Protein AF-A0A7C1AT24-F1 (afdb_monomer_lite)

Sequence (71 aa):
MLKITTAKEMQQIDRITIEKYGIAGTILMERAGLAVVSRIHEIFFQNRDFQSTEHRAQSTDKRRIVVLCGG

pLDDT: mean 83.87, std 19.52, range [40.03, 98.31]

Foldseek 3Di:
DDDDDDPVVVVVVLVCCCPVVVDDVVNVVVVVVVVVVVVVCVPPPVVPPVPPPDDPDDDPPVDDDDDDDDD

Structure (mmCIF, N/CA/C/O backbone):
data_AF-A0A7C1AT24-F1
#
_entry.id   AF-A0A7C1AT24-F1
#
loop_
_atom_site.group_PDB
_atom_site.id
_atom_site.type_symbol
_atom_site.label_atom_id
_atom_site.label_alt_id
_atom_site.label_comp_id
_atom_site.label_asym_id
_atom_site.label_entity_id
_atom_site.label_seq_id
_atom_site.pdbx_PDB_ins_code
_atom_site.Cartn_x
_atom_site.Cartn_y
_atom_site.Cartn_z
_atom_site.occupancy
_atom_site.B_iso_or_equiv
_atom_site.auth_seq_id
_atom_site.auth_comp_id
_atom_site.auth_asym_id
_atom_site.auth_atom_id
_atom_site.pdbx_PDB_model_num
ATOM 1 N N . MET A 1 1 ? -3.496 22.337 0.940 1.00 68.94 1 MET A N 1
ATOM 2 C CA . MET A 1 1 ? -2.302 21.815 1.641 1.00 68.94 1 MET A CA 1
ATOM 3 C C . MET A 1 1 ? -2.601 20.384 2.069 1.00 68.94 1 MET A C 1
ATOM 5 O O . MET A 1 1 ? -3.668 20.167 2.630 1.00 68.94 1 MET A O 1
ATOM 9 N N . LEU A 1 2 ? -1.728 19.421 1.757 1.00 87.12 2 LEU A N 1
ATOM 10 C CA . LEU A 1 2 ? -1.860 18.036 2.230 1.00 87.12 2 LEU A CA 1
ATOM 11 C C . LEU A 1 2 ? -1.290 17.931 3.648 1.00 87.12 2 LEU A C 1
ATOM 13 O O . LEU A 1 2 ? 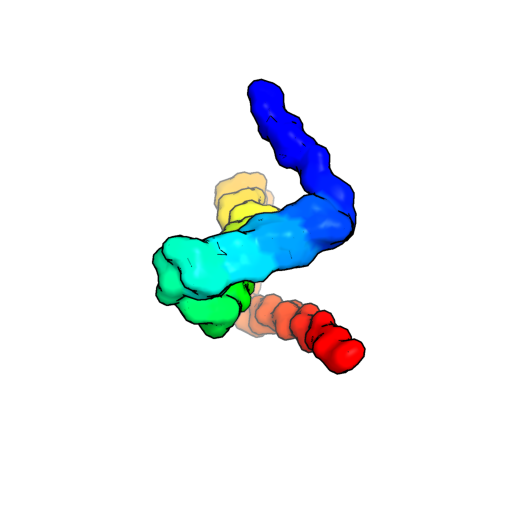-0.226 18.485 3.921 1.00 87.12 2 LEU A O 1
ATOM 17 N N . LYS A 1 3 ? -2.001 17.249 4.550 1.00 92.56 3 LYS A N 1
ATOM 18 C CA . LYS A 1 3 ? -1.488 16.962 5.895 1.00 92.56 3 LYS A CA 1
ATOM 19 C C . LYS A 1 3 ? -0.482 15.816 5.821 1.00 92.56 3 LYS A C 1
ATOM 21 O O . LYS A 1 3 ? -0.771 14.793 5.210 1.00 92.56 3 LYS A O 1
ATOM 26 N N . ILE A 1 4 ? 0.665 15.995 6.468 1.00 95.12 4 ILE A N 1
ATOM 27 C CA . ILE A 1 4 ? 1.642 14.929 6.699 1.00 95.12 4 ILE A CA 1
ATOM 28 C C . ILE A 1 4 ? 1.312 14.270 8.035 1.00 95.12 4 ILE A C 1
ATOM 30 O O . ILE A 1 4 ? 1.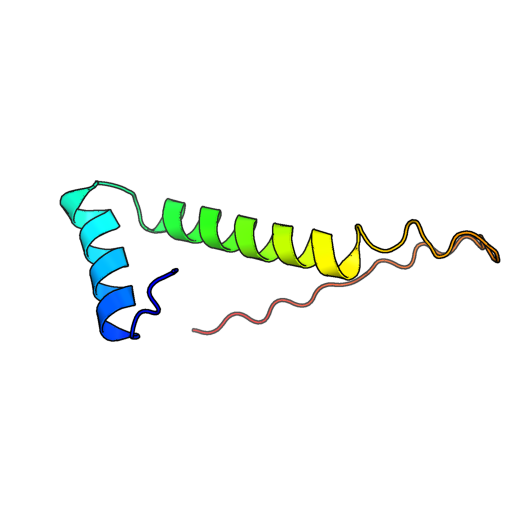058 14.967 9.016 1.00 95.12 4 ILE A O 1
ATOM 34 N N . THR A 1 5 ? 1.295 12.942 8.059 1.00 96.25 5 THR A N 1
ATOM 35 C CA . THR A 1 5 ? 0.949 12.144 9.239 1.00 96.25 5 THR A CA 1
ATOM 36 C C . THR A 1 5 ? 2.189 11.517 9.860 1.00 96.25 5 THR A C 1
ATOM 38 O O . THR A 1 5 ? 3.091 11.061 9.159 1.00 96.25 5 THR A O 1
ATOM 41 N N . THR A 1 6 ? 2.210 11.432 11.183 1.00 97.94 6 THR A N 1
ATOM 42 C CA . THR A 1 6 ? 3.174 10.624 11.937 1.00 97.94 6 THR A CA 1
ATOM 43 C C . THR A 1 6 ? 2.866 9.128 11.806 1.00 97.94 6 THR A C 1
ATOM 45 O O . THR A 1 6 ? 1.753 8.736 11.455 1.00 97.94 6 THR A O 1
ATOM 48 N N . ALA A 1 7 ? 3.823 8.263 12.157 1.00 97.06 7 ALA A N 1
ATOM 49 C CA . ALA A 1 7 ? 3.614 6.811 12.147 1.00 97.06 7 ALA A CA 1
ATOM 50 C C . ALA A 1 7 ? 2.445 6.369 13.051 1.00 97.06 7 ALA A C 1
ATOM 52 O O . ALA A 1 7 ? 1.655 5.505 12.676 1.00 97.06 7 ALA A O 1
ATOM 53 N N . LYS A 1 8 ? 2.294 7.006 14.222 1.00 98.00 8 LYS A N 1
ATOM 54 C CA . LYS A 1 8 ? 1.190 6.733 15.154 1.00 98.00 8 LYS A CA 1
ATOM 55 C C . LYS A 1 8 ? -0.165 7.114 14.557 1.00 98.00 8 LYS A C 1
ATOM 57 O O . LYS A 1 8 ? -1.137 6.382 14.713 1.00 98.00 8 LYS A O 1
ATOM 62 N N . GLU A 1 9 ? -0.234 8.253 13.874 1.00 98.12 9 GLU A N 1
ATOM 63 C CA . GLU A 1 9 ? -1.455 8.682 13.189 1.00 98.12 9 GLU A CA 1
ATOM 64 C C . GLU A 1 9 ? -1.784 7.769 12.008 1.00 98.12 9 GLU A C 1
ATOM 66 O O . GLU A 1 9 ? -2.947 7.424 11.832 1.00 98.12 9 GLU A O 1
ATOM 71 N N . MET A 1 10 ? -0.780 7.315 11.252 1.00 96.81 10 MET A N 1
ATOM 72 C CA . MET A 1 10 ? -0.975 6.371 10.149 1.00 96.81 10 MET A CA 1
ATOM 73 C C . MET A 1 10 ? -1.560 5.040 10.643 1.00 96.81 10 MET A C 1
ATOM 75 O O . MET A 1 10 ? -2.582 4.595 10.132 1.00 96.81 10 MET A O 1
ATOM 79 N N . GLN A 1 11 ? -1.014 4.478 11.728 1.00 97.06 11 GLN A N 1
ATOM 80 C CA . GLN A 1 11 ? -1.566 3.273 12.359 1.00 97.06 11 GLN A CA 1
ATOM 81 C C . GLN A 1 11 ? -3.014 3.477 12.840 1.00 97.06 11 GLN A C 1
ATOM 83 O O . GLN A 1 11 ? -3.858 2.590 12.710 1.00 97.06 11 GLN A O 1
ATOM 88 N N . GLN A 1 12 ? -3.316 4.652 13.399 1.00 98.06 12 GLN A N 1
ATOM 89 C CA . GLN A 1 12 ? -4.668 4.992 13.838 1.00 98.06 12 GLN A CA 1
ATOM 90 C C . GLN A 1 12 ? -5.642 5.086 12.655 1.00 98.06 12 GLN A C 1
ATOM 92 O O . GLN A 1 12 ? -6.781 4.633 12.770 1.00 98.06 12 GLN A O 1
ATOM 97 N N . ILE A 1 13 ? -5.212 5.673 11.536 1.00 97.00 13 ILE A N 1
ATOM 98 C CA . ILE A 1 13 ? -6.008 5.782 10.309 1.00 97.00 13 ILE A CA 1
ATOM 99 C C . ILE A 1 13 ? -6.343 4.388 9.779 1.00 97.00 13 ILE A C 1
ATOM 101 O O . ILE A 1 13 ? -7.519 4.116 9.527 1.00 97.00 13 ILE A O 1
ATOM 105 N N . ASP A 1 14 ? -5.359 3.495 9.685 1.00 97.38 14 ASP A N 1
ATOM 106 C CA . ASP A 1 14 ? -5.575 2.117 9.231 1.00 97.38 14 ASP A CA 1
ATOM 107 C C . ASP A 1 14 ? -6.564 1.385 10.142 1.00 97.38 14 ASP A C 1
ATOM 109 O O . ASP A 1 14 ? -7.531 0.786 9.664 1.00 97.38 14 ASP A O 1
ATOM 113 N N . ARG A 1 15 ? -6.402 1.515 11.468 1.00 97.94 15 ARG A N 1
ATOM 114 C CA . ARG A 1 15 ? -7.316 0.899 12.438 1.00 97.94 15 ARG A CA 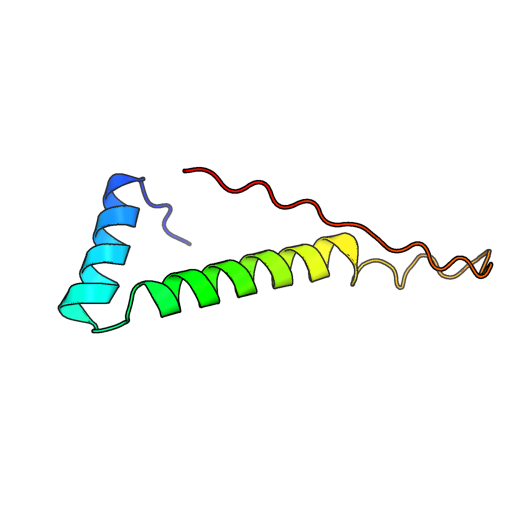1
ATOM 115 C C . ARG A 1 15 ? -8.749 1.408 12.286 1.00 97.94 15 ARG A C 1
ATOM 117 O O . ARG A 1 15 ? -9.673 0.607 12.207 1.00 97.94 15 ARG A O 1
ATOM 124 N N . ILE A 1 16 ? -8.947 2.726 12.204 1.00 98.31 16 ILE A N 1
ATOM 125 C CA . ILE A 1 16 ? -10.281 3.321 12.014 1.00 98.31 16 ILE A CA 1
ATOM 126 C C . ILE A 1 16 ? -10.891 2.857 10.684 1.00 98.31 16 ILE A C 1
ATOM 128 O O . ILE A 1 16 ? -12.088 2.587 10.613 1.00 98.31 16 ILE A O 1
ATOM 132 N N . THR A 1 17 ? -10.081 2.750 9.634 1.00 98.00 17 THR A N 1
ATOM 133 C CA . THR A 1 17 ? -10.521 2.310 8.304 1.00 98.00 17 THR A CA 1
ATOM 134 C C . THR A 1 17 ? -11.059 0.879 8.330 1.00 98.00 17 THR A C 1
ATOM 136 O O . THR A 1 17 ? -12.113 0.604 7.754 1.00 98.00 17 THR A O 1
ATOM 139 N N . ILE A 1 18 ? -10.398 -0.002 9.077 1.00 98.00 18 ILE A N 1
ATOM 140 C CA . ILE A 1 18 ? -10.825 -1.391 9.248 1.00 98.00 18 ILE A CA 1
ATOM 141 C C . ILE A 1 18 ? -12.033 -1.491 10.182 1.00 98.00 18 ILE A C 1
ATOM 143 O O . ILE A 1 18 ? -13.060 -2.049 9.806 1.00 98.00 18 ILE A O 1
ATOM 147 N N . GLU A 1 19 ? -11.935 -0.935 11.388 1.00 98.12 19 GLU A N 1
ATOM 148 C CA . GLU A 1 19 ? -12.923 -1.153 12.451 1.00 98.12 19 GLU A CA 1
ATOM 149 C C . GLU A 1 19 ? -14.205 -0.345 12.244 1.00 98.12 19 GLU A C 1
ATOM 151 O O . GLU A 1 19 ? -15.306 -0.859 12.424 1.00 98.12 19 GLU A O 1
A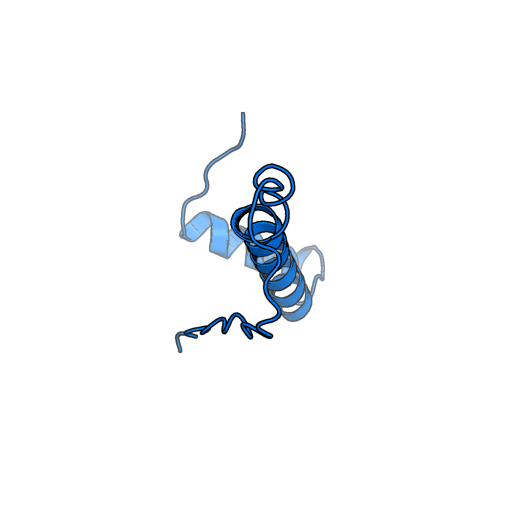TOM 156 N N . LYS A 1 20 ? -14.075 0.935 11.880 1.00 98.25 20 LYS A N 1
ATOM 157 C CA . LYS A 1 20 ? -15.214 1.857 11.795 1.00 98.25 20 LYS A CA 1
ATOM 158 C C . LYS A 1 20 ? -15.826 1.890 10.402 1.00 98.25 20 LYS A C 1
ATOM 160 O O . LYS A 1 20 ? -17.043 1.985 10.280 1.00 98.25 20 LYS A O 1
ATOM 165 N N . TYR A 1 21 ? -14.991 1.857 9.365 1.00 97.75 21 TYR A N 1
ATOM 166 C CA . TYR A 1 21 ? -15.455 1.919 7.976 1.00 97.75 21 TYR A CA 1
ATOM 167 C C . TYR A 1 21 ? -15.609 0.536 7.328 1.00 97.75 21 TYR A C 1
ATOM 169 O O . TYR A 1 21 ? -16.107 0.451 6.208 1.00 97.75 21 TYR A O 1
ATOM 177 N N . GLY A 1 22 ? -15.230 -0.544 8.024 1.00 97.38 22 GLY A N 1
ATOM 178 C CA . GLY A 1 22 ? -15.444 -1.920 7.572 1.00 97.38 22 GLY A CA 1
ATOM 179 C C . GLY A 1 22 ? -14.603 -2.322 6.358 1.00 97.38 22 GLY A C 1
ATOM 180 O O . GLY A 1 22 ? -14.913 -3.314 5.700 1.00 97.38 22 GLY A O 1
ATOM 181 N N . ILE A 1 23 ? -13.556 -1.560 6.024 1.00 97.81 23 ILE A N 1
ATOM 182 C CA . ILE A 1 23 ? -12.695 -1.859 4.878 1.00 97.81 23 ILE A CA 1
ATOM 183 C C . ILE A 1 23 ? -11.621 -2.845 5.328 1.00 97.81 23 ILE A C 1
ATOM 185 O O . ILE A 1 23 ? -10.752 -2.510 6.126 1.00 97.81 23 ILE A O 1
ATOM 189 N N . ALA A 1 24 ? -11.656 -4.064 4.793 1.00 97.31 24 ALA A N 1
ATOM 190 C CA . ALA A 1 24 ? -10.688 -5.097 5.141 1.00 97.31 24 ALA A CA 1
ATOM 191 C C . ALA A 1 24 ? -9.239 -4.659 4.858 1.00 97.31 24 ALA A C 1
ATOM 193 O O . ALA A 1 24 ? -8.946 -4.074 3.813 1.00 97.31 24 ALA A O 1
ATOM 194 N N . GLY A 1 25 ? -8.307 -5.023 5.746 1.00 96.12 25 GLY A N 1
ATOM 195 C CA . GLY A 1 25 ? -6.885 -4.695 5.585 1.00 96.12 25 GLY A CA 1
ATOM 196 C C . GLY A 1 25 ? -6.276 -5.228 4.281 1.00 96.12 25 GLY A C 1
ATOM 197 O O . GLY A 1 25 ? -5.425 -4.577 3.687 1.00 96.12 25 GLY A O 1
ATOM 198 N N . THR A 1 26 ? -6.765 -6.359 3.766 1.00 97.56 26 THR A N 1
ATOM 199 C CA . THR A 1 26 ? -6.362 -6.894 2.453 1.00 97.56 26 THR A CA 1
ATOM 200 C C . THR A 1 26 ? -6.709 -5.961 1.295 1.00 97.56 26 THR A C 1
ATOM 202 O O . THR A 1 26 ? -5.913 -5.827 0.371 1.00 97.56 26 THR A O 1
ATOM 205 N N . ILE A 1 27 ? -7.841 -5.254 1.363 1.00 97.88 27 ILE A N 1
ATOM 206 C CA . ILE A 1 27 ? -8.213 -4.244 0.363 1.00 97.88 27 ILE A CA 1
ATOM 207 C C . ILE A 1 27 ? -7.269 -3.041 0.447 1.00 97.88 27 ILE A C 1
ATOM 209 O O . ILE A 1 27 ? -6.870 -2.510 -0.589 1.00 97.88 27 ILE A O 1
ATOM 213 N N . LEU A 1 28 ? -6.881 -2.626 1.658 1.00 97.31 28 LEU A N 1
ATOM 214 C CA . LEU A 1 28 ? -5.903 -1.549 1.840 1.00 97.31 28 LEU A CA 1
ATOM 215 C C . LEU A 1 28 ? -4.544 -1.930 1.237 1.00 97.31 28 LEU A C 1
ATOM 217 O O . LEU A 1 28 ? -3.973 -1.140 0.486 1.00 97.31 28 LEU A O 1
ATOM 221 N N . MET A 1 29 ? -4.075 -3.156 1.488 1.00 96.50 29 MET A N 1
ATOM 222 C CA . MET A 1 29 ? -2.831 -3.682 0.915 1.00 96.50 29 MET A CA 1
ATOM 223 C C . MET A 1 29 ? -2.866 -3.723 -0.618 1.00 96.50 29 MET A C 1
ATOM 225 O O . MET A 1 29 ? -1.932 -3.245 -1.260 1.00 96.50 29 MET A O 1
ATOM 229 N N . GLU A 1 30 ? -3.955 -4.217 -1.213 1.00 98.12 30 GLU A N 1
ATOM 230 C CA . GLU A 1 30 ? -4.116 -4.274 -2.672 1.00 98.12 30 GLU A CA 1
ATOM 231 C C . GLU A 1 30 ? -4.074 -2.875 -3.303 1.00 98.12 30 GLU A C 1
ATOM 233 O O . GLU A 1 30 ? -3.365 -2.626 -4.280 1.00 98.12 30 GLU A O 1
ATOM 238 N N . ARG A 1 31 ? -4.792 -1.914 -2.708 1.00 97.75 31 ARG A N 1
ATOM 239 C CA . ARG A 1 31 ? -4.811 -0.529 -3.195 1.00 97.75 31 ARG A CA 1
ATOM 240 C C . ARG A 1 31 ? -3.454 0.154 -3.043 1.00 97.75 31 ARG A C 1
ATOM 242 O O . ARG A 1 31 ? -3.061 0.896 -3.944 1.00 97.75 31 ARG A O 1
ATOM 249 N N . ALA A 1 32 ? -2.729 -0.115 -1.958 1.00 96.69 32 ALA A N 1
ATOM 250 C CA . ALA A 1 32 ? -1.368 0.378 -1.768 1.00 96.69 32 ALA A CA 1
ATOM 251 C C . ALA A 1 32 ? -0.412 -0.190 -2.830 1.00 96.69 32 ALA A C 1
ATOM 253 O O . ALA A 1 32 ? 0.322 0.571 -3.463 1.00 96.69 32 ALA A O 1
ATOM 254 N N . GLY A 1 33 ? -0.470 -1.500 -3.089 1.00 97.12 33 GLY A N 1
ATOM 255 C CA . GLY A 1 33 ? 0.326 -2.150 -4.132 1.00 97.12 33 GLY A CA 1
ATOM 256 C C . GLY A 1 33 ? 0.051 -1.568 -5.520 1.00 97.12 33 GLY A C 1
ATOM 257 O O . GLY A 1 33 ? 0.984 -1.179 -6.228 1.00 97.12 33 GLY A O 1
ATOM 258 N N . LEU A 1 34 ? -1.227 -1.413 -5.878 1.00 98.19 34 LEU A N 1
ATOM 259 C CA . LEU A 1 34 ? -1.638 -0.803 -7.143 1.00 98.19 34 LEU A CA 1
ATOM 260 C C . LEU A 1 34 ? -1.110 0.630 -7.297 1.00 98.19 34 LEU A C 1
ATOM 262 O O . LEU A 1 34 ? -0.616 0.987 -8.368 1.00 98.19 34 LEU A O 1
ATOM 266 N N . ALA A 1 35 ? -1.180 1.449 -6.243 1.00 97.88 35 ALA A N 1
ATOM 267 C CA . ALA A 1 35 ? -0.667 2.818 -6.268 1.00 97.88 35 ALA A CA 1
ATOM 268 C C . ALA A 1 35 ? 0.858 2.860 -6.485 1.00 97.88 35 ALA A C 1
ATOM 270 O O . ALA A 1 35 ? 1.341 3.642 -7.307 1.00 97.88 35 ALA A O 1
ATOM 271 N N . VAL A 1 36 ? 1.617 1.985 -5.812 1.00 96.88 36 VAL A N 1
ATOM 272 C CA . VAL A 1 36 ? 3.077 1.880 -5.986 1.00 96.88 36 VAL A CA 1
ATOM 273 C C . VAL A 1 36 ? 3.432 1.479 -7.417 1.00 96.88 36 VAL A C 1
ATOM 275 O O . VAL A 1 36 ? 4.262 2.132 -8.051 1.00 96.88 36 VAL A O 1
ATOM 278 N N . VAL A 1 37 ? 2.781 0.446 -7.961 1.00 95.19 37 VAL A N 1
ATOM 279 C CA . VAL A 1 37 ? 3.024 -0.013 -9.339 1.00 95.19 37 VAL A CA 1
ATOM 280 C C . VAL A 1 37 ? 2.639 1.057 -10.358 1.00 95.19 37 VAL A C 1
ATOM 282 O O . VAL A 1 37 ? 3.391 1.286 -11.305 1.00 95.19 37 VAL A O 1
ATOM 285 N N . SER A 1 38 ? 1.523 1.758 -10.145 1.00 96.12 38 SER A N 1
ATOM 286 C CA . SER A 1 38 ? 1.105 2.864 -11.017 1.00 96.12 38 SER A CA 1
ATOM 287 C C . SER A 1 38 ? 2.177 3.952 -11.061 1.00 96.12 38 SER A C 1
ATOM 289 O O . SER A 1 38 ? 2.579 4.392 -12.137 1.00 96.12 38 SER A O 1
ATOM 291 N N . ARG A 1 39 ? 2.744 4.303 -9.900 1.00 94.94 39 ARG A N 1
ATOM 292 C CA . ARG A 1 39 ? 3.820 5.292 -9.827 1.00 94.94 39 ARG A CA 1
ATOM 293 C C . ARG A 1 39 ? 5.117 4.816 -10.489 1.00 94.94 39 ARG A C 1
ATOM 295 O O . ARG A 1 39 ? 5.780 5.596 -11.169 1.00 94.94 39 ARG A O 1
ATOM 302 N N . ILE A 1 40 ? 5.478 3.541 -10.331 1.00 92.50 40 ILE A N 1
ATOM 303 C CA . ILE A 1 40 ? 6.618 2.928 -11.036 1.00 92.50 40 ILE A CA 1
ATOM 304 C C . ILE A 1 40 ? 6.413 3.010 -12.556 1.00 92.50 40 ILE A C 1
ATOM 306 O O . ILE A 1 40 ? 7.344 3.355 -13.287 1.00 92.50 40 ILE A O 1
ATOM 310 N N . HIS A 1 41 ? 5.198 2.727 -13.032 1.00 89.81 41 HIS A N 1
ATOM 311 C CA . HIS A 1 41 ? 4.848 2.802 -14.447 1.00 89.81 41 HIS A CA 1
ATOM 312 C C . HIS A 1 41 ? 5.037 4.221 -15.009 1.00 89.81 41 HIS A C 1
ATOM 314 O O . HIS A 1 41 ? 5.707 4.403 -16.028 1.00 89.81 41 HIS A O 1
ATOM 320 N N . GLU A 1 42 ? 4.538 5.237 -14.306 1.00 90.31 42 GLU A N 1
ATOM 321 C CA . GLU A 1 42 ? 4.723 6.645 -14.681 1.00 90.31 42 GLU A CA 1
ATOM 322 C C . GLU A 1 42 ? 6.207 7.030 -14.786 1.00 90.31 42 GLU A C 1
ATOM 324 O O . GLU A 1 42 ? 6.638 7.606 -15.784 1.00 90.31 42 GLU A O 1
ATOM 329 N N . ILE A 1 43 ? 7.011 6.681 -13.775 1.00 89.31 43 ILE A N 1
ATOM 330 C CA . ILE A 1 43 ? 8.415 7.106 -13.690 1.00 89.31 43 ILE A CA 1
ATOM 331 C C . ILE A 1 43 ? 9.278 6.426 -14.761 1.00 89.31 43 ILE A C 1
ATOM 333 O O . ILE A 1 43 ? 10.115 7.080 -15.383 1.00 89.31 43 ILE A O 1
ATOM 337 N N . PHE A 1 44 ? 9.100 5.120 -14.980 1.00 85.50 44 PHE A N 1
ATOM 338 C CA . PHE A 1 44 ? 10.051 4.313 -15.756 1.00 85.50 44 PHE A CA 1
ATOM 339 C C . PHE A 1 44 ? 9.537 3.852 -17.128 1.00 85.50 44 PHE A C 1
ATOM 341 O O . PHE A 1 44 ? 10.335 3.368 -17.947 1.00 85.50 44 PHE A O 1
ATOM 348 N N . PHE A 1 45 ? 8.230 3.959 -17.391 1.00 80.50 45 PHE A N 1
ATOM 349 C CA . PHE A 1 45 ? 7.593 3.393 -18.583 1.00 80.50 45 PHE A CA 1
ATOM 350 C C . PHE A 1 45 ? 6.871 4.437 -19.446 1.00 80.50 45 PHE A C 1
ATOM 352 O O . PHE A 1 45 ? 6.988 4.334 -20.661 1.00 80.50 45 PHE A O 1
ATOM 359 N N . GLN A 1 46 ? 6.211 5.452 -18.872 1.00 69.81 46 GLN A N 1
ATOM 360 C CA . GLN A 1 46 ? 5.468 6.464 -19.652 1.00 69.81 46 GLN A CA 1
ATOM 361 C C . GLN A 1 46 ? 6.317 7.648 -20.150 1.00 69.81 46 GLN A C 1
ATOM 363 O O . GLN A 1 46 ? 6.022 8.206 -21.198 1.00 69.81 46 GLN A O 1
ATOM 368 N N . ASN A 1 47 ? 7.421 8.002 -19.486 1.00 56.97 47 ASN A N 1
ATOM 369 C CA . ASN A 1 47 ? 8.275 9.130 -19.903 1.00 56.97 47 ASN A CA 1
ATOM 370 C C . ASN A 1 47 ? 9.255 8.817 -21.057 1.00 56.97 47 ASN A C 1
ATOM 372 O O . ASN A 1 47 ? 10.193 9.577 -21.291 1.00 56.97 47 ASN A O 1
ATOM 376 N N . ARG A 1 48 ? 9.094 7.692 -21.770 1.00 54.03 48 ARG A N 1
ATOM 377 C CA . ARG A 1 48 ? 10.040 7.260 -22.820 1.00 54.03 48 ARG A CA 1
ATOM 378 C C . ARG A 1 48 ? 9.613 7.559 -24.255 1.00 54.03 48 ARG A C 1
ATOM 380 O O . ARG A 1 48 ? 10.406 7.311 -25.160 1.00 54.03 48 ARG A O 1
ATOM 387 N N . ASP A 1 49 ? 8.449 8.161 -24.474 1.00 51.00 49 ASP A N 1
ATOM 388 C CA . ASP A 1 49 ? 8.022 8.544 -25.828 1.00 51.00 49 ASP A CA 1
ATOM 389 C C . ASP A 1 49 ? 8.797 9.759 -26.391 1.00 51.00 49 ASP A C 1
ATOM 391 O O . ASP A 1 49 ? 8.619 10.116 -27.549 1.00 51.00 49 ASP A O 1
ATOM 395 N N . PHE A 1 50 ? 9.712 10.369 -25.617 1.00 46.47 50 PHE A N 1
ATOM 396 C CA . PHE A 1 50 ? 10.584 11.471 -26.065 1.00 46.47 50 PHE A CA 1
ATOM 397 C C . PHE A 1 50 ? 12.055 11.064 -26.308 1.00 46.47 50 PHE A C 1
ATOM 399 O O . PHE A 1 50 ? 12.945 11.909 -26.325 1.00 46.47 50 PHE A O 1
ATOM 406 N N . GLN A 1 51 ? 12.346 9.772 -26.501 1.00 43.50 51 GLN A N 1
ATOM 407 C CA . GLN A 1 51 ? 13.643 9.306 -27.032 1.00 43.50 51 GLN A CA 1
ATOM 408 C C . GLN A 1 51 ? 13.474 8.468 -28.305 1.00 43.50 51 GLN A C 1
ATOM 410 O O . GLN A 1 51 ? 14.121 7.443 -28.505 1.00 43.50 51 GLN A O 1
ATOM 415 N N . SER A 1 52 ? 12.590 8.908 -29.197 1.00 48.69 52 SER A N 1
ATOM 416 C CA . SER A 1 52 ? 12.433 8.347 -30.539 1.00 48.69 52 SER A CA 1
ATOM 417 C C . SER A 1 52 ? 13.183 9.170 -31.587 1.00 48.69 52 SER A C 1
ATOM 419 O O . SER A 1 52 ? 12.562 9.820 -32.412 1.00 48.69 52 SER A O 1
ATOM 421 N N . THR A 1 53 ? 14.512 9.105 -31.535 1.00 45.25 53 THR A N 1
ATOM 422 C CA . THR A 1 53 ? 15.487 9.200 -32.643 1.00 45.25 53 THR A CA 1
ATOM 423 C C . THR A 1 53 ? 16.818 8.889 -31.951 1.00 45.25 53 THR A C 1
ATOM 425 O O . THR A 1 53 ? 17.316 9.717 -31.205 1.00 45.25 53 THR A O 1
ATOM 428 N N . GLU A 1 54 ? 17.419 7.711 -31.975 1.00 44.78 54 GLU A N 1
ATOM 429 C CA . GLU A 1 54 ? 17.592 6.728 -33.030 1.00 44.78 54 GLU A CA 1
ATOM 430 C C . GLU A 1 54 ? 17.937 5.379 -32.363 1.00 44.78 54 GLU A C 1
ATOM 432 O O . GLU A 1 54 ? 18.321 5.329 -31.197 1.00 44.78 54 GLU A O 1
ATOM 437 N N . HIS A 1 55 ? 17.828 4.284 -33.116 1.00 42.12 55 HIS A N 1
ATOM 438 C CA . HIS A 1 55 ? 18.147 2.900 -32.717 1.00 42.12 55 HIS A CA 1
ATOM 439 C C . HIS A 1 55 ? 17.046 2.112 -32.004 1.00 42.12 55 HIS A C 1
ATOM 441 O O . HIS A 1 55 ? 17.174 1.543 -30.923 1.00 42.12 55 HIS A O 1
ATOM 447 N N . ARG A 1 56 ? 15.982 1.926 -32.782 1.00 52.25 56 ARG A N 1
ATOM 448 C CA . ARG A 1 56 ? 15.187 0.701 -32.814 1.00 52.25 56 ARG A CA 1
ATOM 449 C C . ARG A 1 56 ? 16.096 -0.476 -33.219 1.00 52.25 56 ARG A C 1
ATOM 451 O O . ARG A 1 56 ? 16.272 -0.742 -34.402 1.00 52.25 56 ARG A O 1
ATOM 458 N N . ALA A 1 57 ? 16.667 -1.177 -32.245 1.00 40.03 57 ALA A N 1
ATOM 459 C CA . ALA A 1 57 ? 17.203 -2.521 -32.434 1.00 40.03 57 ALA A CA 1
ATOM 460 C C . ALA A 1 57 ? 16.488 -3.462 -31.463 1.00 40.03 57 ALA A C 1
ATOM 462 O O . ALA A 1 57 ? 16.439 -3.231 -30.258 1.00 40.03 57 ALA A O 1
ATOM 463 N N . GLN A 1 58 ? 15.874 -4.491 -32.035 1.00 48.56 58 GLN A N 1
ATOM 464 C CA . GLN A 1 58 ? 15.199 -5.582 -31.353 1.00 48.56 58 GLN A CA 1
ATOM 465 C C . GLN A 1 58 ? 16.089 -6.172 -30.254 1.00 48.56 58 GLN A C 1
ATOM 467 O O . GLN A 1 58 ? 17.017 -6.926 -30.520 1.00 48.56 58 GLN A O 1
ATOM 472 N N . SER A 1 59 ? 15.769 -5.870 -29.006 1.00 47.34 59 SER A N 1
ATOM 473 C CA . SER A 1 59 ? 16.176 -6.680 -27.872 1.00 47.34 59 SER A CA 1
ATOM 474 C C . SER A 1 59 ? 14.971 -6.738 -26.959 1.00 47.34 59 SER A C 1
ATOM 476 O O . SER A 1 59 ? 14.463 -5.707 -26.518 1.00 47.34 59 SER A O 1
ATOM 478 N N . THR A 1 60 ? 14.454 -7.939 -26.719 1.00 53.50 60 THR A N 1
ATOM 479 C CA . THR A 1 60 ? 13.527 -8.193 -25.618 1.00 53.50 60 THR A CA 1
ATOM 480 C C . THR A 1 60 ? 14.292 -7.994 -24.313 1.00 53.50 60 THR A C 1
ATOM 482 O O . THR A 1 60 ? 14.628 -8.961 -23.629 1.00 53.50 60 THR A O 1
ATOM 485 N N . ASP A 1 61 ? 14.616 -6.746 -23.983 1.00 58.25 61 ASP A N 1
ATOM 486 C CA . ASP A 1 61 ? 15.148 -6.392 -22.682 1.00 58.25 61 ASP A CA 1
ATOM 487 C C . ASP A 1 61 ? 13.998 -6.549 -21.687 1.00 58.25 61 ASP A C 1
ATOM 489 O O . ASP A 1 61 ? 13.175 -5.655 -21.466 1.00 58.25 61 ASP A O 1
ATOM 493 N N . LYS A 1 62 ? 13.855 -7.775 -21.172 1.00 67.25 62 LYS A N 1
ATOM 494 C CA . LYS A 1 62 ? 12.943 -8.079 -20.076 1.00 67.25 62 LYS A CA 1
ATOM 495 C C . LYS A 1 62 ? 13.422 -7.271 -18.876 1.00 67.25 62 LYS A C 1
ATOM 497 O O . LYS A 1 62 ? 14.262 -7.736 -18.109 1.00 67.25 62 LYS A O 1
ATOM 502 N N . ARG A 1 63 ? 12.863 -6.072 -18.707 1.00 73.25 63 ARG A N 1
ATOM 503 C CA . ARG A 1 63 ? 13.021 -5.277 -17.489 1.00 73.25 63 ARG A CA 1
ATOM 504 C C . ARG A 1 63 ? 12.582 -6.136 -16.307 1.00 73.25 63 ARG A C 1
ATOM 506 O O . ARG A 1 63 ? 11.418 -6.520 -16.212 1.00 73.25 63 ARG A O 1
ATOM 513 N N . ARG A 1 64 ? 13.531 -6.479 -15.438 1.00 87.75 64 ARG A N 1
ATOM 514 C CA . ARG A 1 64 ? 13.273 -7.235 -14.211 1.00 87.75 6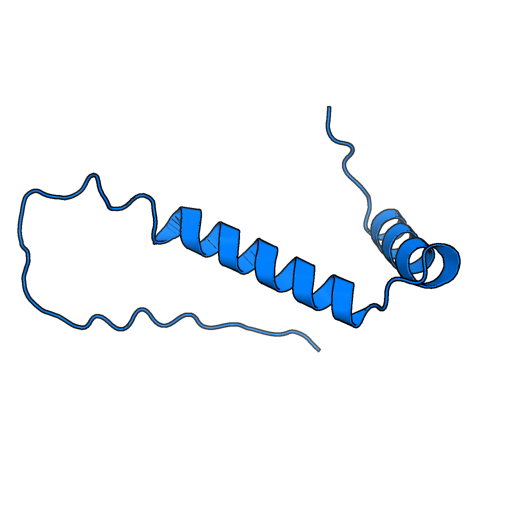4 ARG A CA 1
ATOM 515 C C . ARG A 1 64 ? 13.048 -6.244 -13.078 1.00 87.75 64 ARG A C 1
ATOM 517 O O . ARG A 1 64 ? 13.877 -5.365 -12.865 1.00 87.75 64 ARG A O 1
ATOM 524 N N . ILE A 1 65 ? 11.942 -6.397 -12.361 1.00 89.44 65 ILE A N 1
ATOM 525 C CA . ILE A 1 65 ? 11.673 -5.667 -11.120 1.00 89.44 65 ILE A CA 1
ATOM 526 C C . ILE A 1 65 ? 11.903 -6.653 -9.979 1.00 89.44 65 ILE A C 1
ATOM 528 O O . ILE A 1 65 ? 11.317 -7.734 -9.974 1.00 89.44 65 ILE A O 1
ATOM 532 N N . VAL A 1 66 ? 12.777 -6.296 -9.041 1.00 94.81 66 VAL A N 1
ATOM 533 C CA . VAL A 1 66 ? 13.010 -7.067 -7.815 1.00 94.81 66 VAL A CA 1
ATOM 534 C C . VAL A 1 66 ? 12.237 -6.388 -6.692 1.00 94.81 66 VAL A C 1
ATOM 536 O O . VAL A 1 66 ? 12.438 -5.203 -6.440 1.00 94.81 66 VAL A O 1
ATOM 539 N N . VAL A 1 67 ? 11.346 -7.130 -6.035 1.00 95.00 67 VAL A N 1
ATOM 540 C CA . VAL A 1 67 ? 10.578 -6.655 -4.877 1.00 95.00 67 VAL A CA 1
ATOM 541 C C . VAL A 1 67 ? 11.160 -7.306 -3.628 1.00 95.00 67 VAL A C 1
ATOM 543 O O . VAL A 1 67 ? 11.262 -8.528 -3.562 1.00 95.00 67 VAL A O 1
ATOM 546 N N . LEU A 1 68 ? 11.560 -6.490 -2.654 1.00 96.81 68 LEU A N 1
ATOM 547 C CA . LEU A 1 68 ? 12.065 -6.949 -1.362 1.00 96.81 68 LEU A CA 1
ATOM 548 C C . LEU A 1 68 ? 10.975 -6.715 -0.314 1.00 96.81 68 LEU A C 1
ATOM 550 O O . LEU A 1 68 ? 10.640 -5.568 -0.021 1.00 96.81 68 LEU A O 1
ATOM 554 N N . CYS A 1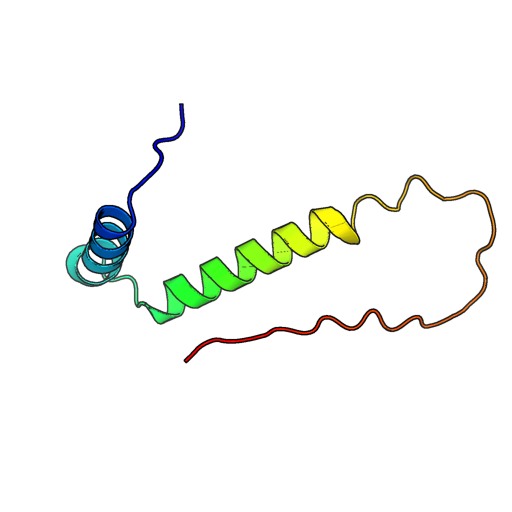 69 ? 10.411 -7.793 0.226 1.00 94.19 69 CYS A N 1
ATOM 555 C CA . CYS A 1 69 ? 9.392 -7.727 1.272 1.00 94.19 69 CYS A CA 1
ATOM 556 C C . CYS A 1 69 ? 10.044 -7.914 2.649 1.00 94.19 69 CYS A C 1
ATOM 558 O O . CYS A 1 69 ? 10.841 -8.835 2.829 1.00 94.19 69 CYS A O 1
ATOM 560 N N . GLY A 1 70 ? 9.705 -7.045 3.606 1.00 94.00 70 GLY A N 1
ATOM 561 C CA . GLY A 1 70 ? 10.056 -7.225 5.019 1.00 94.00 70 GLY A CA 1
ATOM 562 C C . GLY A 1 70 ? 9.115 -8.208 5.721 1.00 94.00 70 GLY A C 1
ATOM 563 O O . GLY A 1 70 ? 8.020 -8.471 5.218 1.00 94.00 70 GLY A O 1
ATOM 564 N N . GLY A 1 71 ? 9.553 -8.736 6.867 1.00 81.38 71 GLY A N 1
ATOM 565 C CA . GLY A 1 71 ? 8.774 -9.594 7.768 1.00 81.38 71 GLY A CA 1
ATOM 566 C C . GLY A 1 71 ? 8.666 -9.003 9.164 1.00 81.38 71 GLY A C 1
ATOM 567 O O . GLY A 1 71 ? 9.498 -8.124 9.487 1.00 81.38 71 GLY A O 1
#

Secondary structure (DSSP, 8-state):
-PPP--HHHHHHHHHHHHHTT---HHHHHHHHHHHHHHHHHHHHTGGGTT--SS-----------------

Radius of gyration: 18.79 Å; chains: 1; bounding box: 34×31×48 Å